Protein AF-A0A136H5I0-F1 (afdb_monomer)

Structure (mmCIF, N/CA/C/O backbone):
data_AF-A0A136H5I0-F1
#
_entry.id   AF-A0A136H5I0-F1
#
loop_
_atom_site.group_PDB
_atom_site.id
_atom_site.type_symbol
_atom_site.label_atom_id
_atom_site.label_alt_id
_atom_site.label_comp_id
_atom_site.label_asym_id
_atom_site.label_entity_id
_atom_site.label_seq_id
_atom_site.pdbx_PDB_ins_code
_atom_site.Cartn_x
_atom_site.Cartn_y
_atom_site.Cartn_z
_atom_site.occupancy
_atom_site.B_iso_or_equiv
_atom_site.auth_seq_id
_atom_site.auth_comp_id
_atom_site.auth_asym_id
_atom_site.auth_atom_id
_atom_site.pdbx_PDB_model_num
ATOM 1 N N . MET A 1 1 ? 13.025 17.219 114.702 1.00 45.34 1 MET A N 1
ATOM 2 C CA . MET A 1 1 ? 13.133 16.381 113.488 1.00 45.34 1 MET A CA 1
ATOM 3 C C . MET A 1 1 ? 12.822 17.277 112.293 1.00 45.34 1 MET A C 1
ATOM 5 O O . MET A 1 1 ? 11.686 17.707 112.163 1.00 45.34 1 MET A O 1
ATOM 9 N N . ILE A 1 2 ? 13.832 17.692 111.526 1.00 45.53 2 ILE A N 1
ATOM 10 C CA . ILE A 1 2 ? 13.685 18.645 110.408 1.00 45.53 2 ILE A CA 1
ATOM 11 C C . ILE A 1 2 ? 13.147 17.890 109.180 1.00 45.53 2 ILE A C 1
ATOM 13 O O . ILE A 1 2 ? 13.794 16.920 108.782 1.00 45.53 2 ILE A O 1
ATOM 17 N N . PRO A 1 3 ? 12.041 18.305 108.531 1.00 51.06 3 PRO A N 1
ATOM 18 C CA . PRO A 1 3 ? 11.685 17.788 107.217 1.00 51.06 3 PRO A CA 1
ATOM 19 C C . PRO A 1 3 ? 12.299 18.662 106.116 1.00 51.06 3 PRO A C 1
ATOM 21 O O . PRO A 1 3 ? 12.061 19.865 106.025 1.00 51.06 3 PRO A O 1
ATOM 24 N N . GLN A 1 4 ? 13.107 18.007 105.289 1.00 43.81 4 GLN A N 1
ATOM 25 C CA . GLN A 1 4 ? 13.796 18.520 104.109 1.00 43.81 4 GLN A CA 1
ATOM 26 C C . GLN A 1 4 ? 12.831 19.045 103.032 1.00 43.81 4 GLN A C 1
ATOM 28 O O . GLN A 1 4 ? 11.806 18.430 102.734 1.00 43.81 4 GLN A O 1
ATOM 33 N N . GLN A 1 5 ? 13.212 20.159 102.403 1.00 50.03 5 GLN A N 1
ATOM 34 C CA . GLN A 1 5 ? 12.545 20.749 101.241 1.00 50.03 5 GLN A CA 1
ATOM 35 C C . GLN A 1 5 ? 12.598 19.824 100.010 1.00 50.03 5 GLN A C 1
ATOM 37 O O . GLN A 1 5 ? 13.657 19.313 99.654 1.00 50.03 5 GLN A O 1
ATOM 42 N N . LYS A 1 6 ? 11.479 19.710 99.282 1.00 52.19 6 LYS A N 1
ATOM 43 C CA . LYS A 1 6 ? 11.416 19.180 97.907 1.00 52.19 6 LYS A CA 1
ATOM 44 C C . LYS A 1 6 ? 11.108 20.326 96.926 1.00 52.19 6 LYS A C 1
ATOM 46 O O . LYS A 1 6 ? 9.964 20.742 96.795 1.00 52.19 6 LYS A O 1
ATOM 51 N N . LYS A 1 7 ? 12.126 20.829 96.221 1.00 48.56 7 LYS A N 1
ATOM 52 C CA . LYS A 1 7 ? 11.996 21.345 94.834 1.00 48.56 7 LYS A CA 1
ATOM 53 C C . LYS A 1 7 ? 12.184 20.129 93.901 1.00 48.56 7 LYS A C 1
ATOM 55 O O . LYS A 1 7 ? 12.861 19.207 94.355 1.00 48.56 7 LYS A O 1
ATOM 60 N N . PRO A 1 8 ? 11.692 20.058 92.644 1.00 49.75 8 PRO A N 1
ATOM 61 C CA . PRO A 1 8 ? 11.499 21.148 91.678 1.00 49.75 8 PRO A CA 1
ATOM 62 C C . PRO A 1 8 ? 10.214 20.938 90.817 1.00 49.75 8 PRO A C 1
ATOM 64 O O . PRO A 1 8 ? 9.364 20.125 91.156 1.00 49.75 8 PRO A O 1
ATOM 67 N N . THR A 1 9 ? 9.941 21.647 89.720 1.00 54.34 9 THR A N 1
ATOM 68 C CA . THR A 1 9 ? 10.448 21.296 88.377 1.00 54.34 9 THR A CA 1
ATOM 69 C C . THR A 1 9 ? 10.107 22.441 87.420 1.00 54.34 9 THR A C 1
ATOM 71 O O . THR A 1 9 ? 8.937 22.753 87.214 1.00 54.34 9 THR A O 1
ATOM 74 N N . LEU A 1 10 ? 11.121 23.078 86.835 1.00 51.72 10 LEU A N 1
ATOM 75 C CA . LEU A 1 10 ? 10.932 24.037 85.748 1.00 51.72 10 LEU A CA 1
ATOM 76 C C . LEU A 1 10 ? 10.507 23.263 84.495 1.00 51.72 10 LEU A C 1
ATOM 78 O O . LEU A 1 10 ? 11.249 22.399 84.023 1.00 51.72 10 LEU A O 1
ATOM 82 N N . ILE A 1 11 ? 9.323 23.561 83.955 1.00 59.41 11 ILE A N 1
ATOM 83 C CA . ILE A 1 11 ? 8.887 23.019 82.667 1.00 59.41 11 ILE A CA 1
ATOM 84 C C . ILE A 1 11 ? 9.741 23.668 81.577 1.00 59.41 11 ILE A C 1
ATOM 86 O O . ILE A 1 11 ? 9.490 24.787 81.143 1.00 59.41 11 ILE A O 1
ATOM 90 N N . THR A 1 12 ? 10.772 22.961 81.127 1.00 57.09 12 THR A N 1
ATOM 91 C CA . THR A 1 12 ? 11.548 23.350 79.952 1.00 57.09 12 THR A CA 1
ATOM 92 C C . THR A 1 12 ? 10.846 22.807 78.707 1.00 57.09 12 THR A C 1
ATOM 94 O O . THR A 1 12 ? 10.760 21.601 78.467 1.00 57.09 12 THR A O 1
ATOM 97 N N . HIS A 1 13 ? 10.279 23.697 77.893 1.00 59.59 13 HIS A N 1
ATOM 98 C CA . HIS A 1 13 ? 9.778 23.321 76.574 1.00 59.59 13 HIS A CA 1
ATOM 99 C C . HIS A 1 13 ? 10.961 22.991 75.658 1.00 59.59 13 HIS A C 1
ATOM 101 O O . HIS A 1 13 ? 11.686 23.861 75.182 1.00 59.59 13 HIS A O 1
ATOM 107 N N . SER A 1 14 ? 11.182 21.694 75.435 1.00 63.06 14 SER A N 1
ATOM 108 C CA . SER A 1 14 ? 12.211 21.210 74.520 1.00 63.06 14 SER A CA 1
ATOM 109 C C . SER A 1 14 ? 11.855 21.574 73.077 1.00 63.06 14 SER A C 1
ATOM 111 O O . SER A 1 14 ? 10.810 21.165 72.566 1.00 63.06 14 SER A O 1
ATOM 113 N N . ARG A 1 15 ? 12.774 22.263 72.387 1.00 59.59 15 ARG A N 1
ATOM 114 C CA . ARG A 1 15 ? 12.710 22.602 70.949 1.00 59.59 15 ARG A CA 1
ATOM 115 C C . ARG A 1 15 ? 12.462 21.384 70.036 1.00 59.59 15 ARG A C 1
ATOM 117 O O . ARG A 1 15 ? 12.004 21.543 68.911 1.00 59.59 15 ARG A O 1
ATOM 124 N N . ARG A 1 16 ? 12.670 20.156 70.536 1.00 57.03 16 ARG A N 1
ATOM 125 C CA . ARG A 1 16 ? 12.331 18.890 69.855 1.00 57.03 16 ARG A CA 1
ATOM 126 C C . ARG A 1 16 ? 10.830 18.595 69.753 1.00 57.03 16 ARG A C 1
ATOM 128 O O . ARG A 1 16 ? 10.456 17.759 68.937 1.00 57.03 16 ARG A O 1
ATOM 135 N N . LYS A 1 17 ? 9.968 19.238 70.550 1.00 53.97 17 LYS A N 1
ATOM 136 C CA . LYS A 1 17 ? 8.506 19.086 70.421 1.00 53.97 17 LYS A CA 1
ATOM 137 C C . LYS A 1 17 ? 7.915 19.963 69.313 1.00 53.97 17 LYS A C 1
ATOM 139 O O . LYS A 1 17 ? 6.873 19.612 68.779 1.00 53.97 17 LYS A O 1
ATOM 144 N N . PHE A 1 18 ? 8.603 21.037 68.921 1.00 53.88 18 PHE A N 1
ATOM 145 C CA . PHE A 1 18 ? 8.135 21.953 67.878 1.00 53.88 18 PHE A CA 1
ATOM 146 C C . PHE A 1 18 ? 8.321 21.374 66.464 1.00 53.88 18 PHE A C 1
ATOM 148 O O . PHE A 1 18 ? 7.403 21.426 65.654 1.00 53.88 18 PHE A O 1
ATOM 155 N N . LEU A 1 19 ? 9.446 20.697 66.182 1.00 54.03 19 LEU A N 1
ATOM 156 C CA . LEU A 1 19 ? 9.664 20.071 64.865 1.00 54.03 19 LEU A CA 1
ATOM 157 C C . LEU A 1 19 ? 8.807 18.822 64.593 1.00 54.03 19 LEU A C 1
ATOM 159 O O . LEU A 1 19 ? 8.663 18.439 63.437 1.00 54.03 19 LEU A O 1
ATOM 163 N N . LYS A 1 20 ? 8.197 18.200 65.612 1.00 49.84 20 LYS A N 1
ATOM 164 C CA . LYS A 1 20 ? 7.261 17.080 65.393 1.00 49.84 20 LYS A CA 1
ATOM 165 C C . LYS A 1 20 ? 5.890 17.531 64.872 1.00 49.84 20 LYS A C 1
ATOM 167 O O . LYS A 1 20 ? 5.165 16.710 64.324 1.00 49.84 20 LYS A O 1
ATOM 172 N N . VAL A 1 21 ? 5.561 18.820 64.988 1.00 53.78 21 VAL A N 1
ATOM 173 C CA . VAL A 1 21 ? 4.296 19.391 64.492 1.00 53.78 21 VAL A CA 1
ATOM 174 C C . VAL A 1 21 ? 4.390 19.802 63.014 1.00 53.78 21 VAL A C 1
ATOM 176 O O . VAL A 1 21 ? 3.374 19.844 62.334 1.00 53.78 21 VAL A O 1
ATOM 179 N N . LEU A 1 22 ? 5.596 19.988 62.457 1.00 52.88 22 LEU A N 1
ATOM 180 C CA . LEU A 1 22 ? 5.761 20.182 61.005 1.00 52.88 22 LEU A CA 1
ATOM 181 C C . LEU A 1 22 ? 5.651 18.873 60.198 1.00 52.88 22 LEU A C 1
ATOM 183 O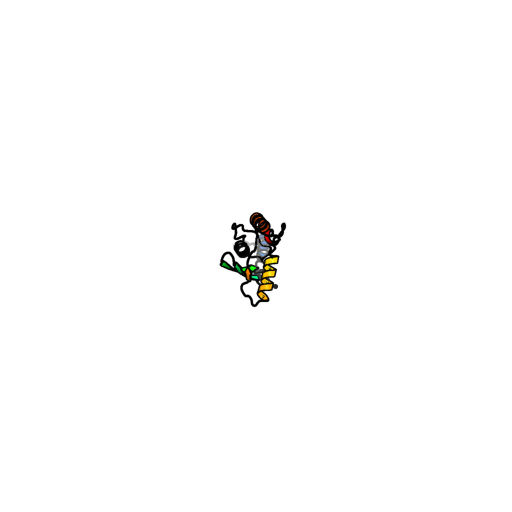 O . LEU A 1 22 ? 5.436 18.912 58.993 1.00 52.88 22 LEU A O 1
ATOM 187 N N . GLY A 1 23 ? 5.795 17.714 60.848 1.00 54.12 23 GLY A N 1
ATOM 188 C CA . GLY A 1 23 ? 5.785 16.394 60.202 1.00 54.12 23 GLY A CA 1
ATOM 189 C C . GLY A 1 23 ? 4.403 15.754 60.038 1.00 54.12 23 GLY A C 1
ATOM 190 O O . GLY A 1 23 ? 4.327 14.568 59.747 1.00 54.12 23 GLY A O 1
ATOM 191 N N . SER A 1 24 ? 3.317 16.490 60.282 1.00 52.28 24 SER A N 1
ATOM 192 C CA . SER A 1 24 ? 1.941 15.964 60.253 1.00 52.28 24 SER A CA 1
ATOM 193 C C . SER A 1 24 ? 0.982 16.837 59.430 1.00 52.28 24 SER A C 1
ATOM 195 O O . SER A 1 24 ? -0.187 16.984 59.759 1.00 52.28 24 SER A O 1
ATOM 197 N N . VAL A 1 25 ? 1.464 17.360 58.296 1.00 54.22 25 VAL A N 1
ATOM 198 C CA . VAL A 1 25 ? 0.617 17.680 57.128 1.00 54.22 25 VAL A CA 1
ATOM 199 C C . VAL A 1 25 ? 0.933 16.652 56.041 1.00 54.22 25 VAL A C 1
ATOM 201 O O . VAL A 1 25 ? 1.480 16.937 54.983 1.00 54.22 25 VAL A O 1
ATOM 204 N N . SER A 1 26 ? 0.661 15.394 56.368 1.00 55.56 26 SER A N 1
ATOM 205 C CA . SER A 1 26 ? 0.717 14.253 55.452 1.00 55.56 26 SER A CA 1
ATOM 206 C C . SER A 1 26 ? -0.667 13.616 55.451 1.00 55.56 26 SER A C 1
ATOM 208 O O . SER A 1 26 ? -0.851 12.495 55.908 1.00 55.56 26 SER A O 1
ATOM 210 N N . ALA A 1 27 ? -1.669 14.383 55.025 1.00 54.28 27 ALA A N 1
ATOM 211 C CA . ALA A 1 27 ? -3.037 13.910 54.881 1.00 54.28 27 ALA A CA 1
ATOM 212 C C . ALA A 1 27 ? -3.455 14.080 53.419 1.00 54.28 27 ALA A C 1
ATOM 214 O O . ALA A 1 27 ? -3.900 15.145 53.008 1.00 54.28 27 ALA A O 1
ATOM 215 N N . MET A 1 28 ? -3.239 13.009 52.653 1.00 59.91 28 MET A N 1
ATOM 216 C CA . MET A 1 28 ? -3.988 12.640 51.452 1.00 59.91 28 MET A CA 1
ATOM 217 C C . MET A 1 28 ? -4.413 13.787 50.515 1.00 59.91 28 MET A C 1
ATOM 219 O O . MET A 1 28 ? -5.589 14.123 50.422 1.00 59.91 28 MET A O 1
ATOM 223 N N . THR A 1 29 ? -3.504 14.254 49.660 1.00 58.59 29 THR A N 1
ATOM 224 C CA . THR A 1 29 ? -3.902 14.530 48.269 1.00 58.59 29 THR A CA 1
ATOM 225 C C . THR A 1 29 ? -3.775 13.225 47.492 1.00 58.59 29 THR A C 1
ATOM 227 O O . THR A 1 29 ? -2.826 13.008 46.740 1.00 58.59 29 THR A O 1
ATOM 230 N N . ALA A 1 30 ? -4.704 12.307 47.762 1.00 61.72 30 ALA A N 1
ATOM 231 C CA . ALA A 1 30 ? -4.954 11.172 46.890 1.00 61.72 30 ALA A CA 1
ATOM 232 C C . ALA A 1 30 ? -5.370 11.730 45.520 1.00 61.72 30 ALA A C 1
ATOM 234 O O . ALA A 1 30 ? -6.333 12.486 45.410 1.00 61.72 30 ALA A O 1
ATOM 235 N N . LEU A 1 31 ? -4.558 11.420 44.514 1.00 62.19 31 LEU A N 1
ATOM 236 C CA . LEU A 1 31 ? -4.655 11.872 43.130 1.00 62.19 31 LEU A CA 1
ATOM 237 C C . LEU A 1 31 ? -6.070 11.674 42.555 1.00 62.19 31 LEU A C 1
ATOM 239 O O . LEU A 1 31 ? -6.574 10.551 42.587 1.00 62.19 31 LEU A O 1
ATOM 243 N N . PRO A 1 32 ? -6.661 12.671 41.879 1.00 57.88 32 PRO A N 1
ATOM 244 C CA . PRO A 1 32 ? -7.390 12.395 40.657 1.00 57.88 32 PRO A CA 1
ATOM 245 C C . PRO A 1 32 ? -6.349 12.028 39.597 1.00 57.88 32 PRO A C 1
ATOM 247 O O . PRO A 1 32 ? -5.417 12.791 39.333 1.00 57.88 32 PRO A O 1
ATOM 250 N N . ALA A 1 33 ? -6.492 10.820 39.055 1.00 61.91 33 ALA A N 1
ATOM 251 C CA . ALA A 1 33 ? -5.727 10.288 37.940 1.00 61.91 33 ALA A CA 1
ATOM 252 C C . ALA A 1 33 ? -5.551 11.334 36.830 1.00 61.91 33 ALA A C 1
ATOM 254 O O . ALA A 1 33 ? -6.427 12.171 36.614 1.00 61.91 33 ALA A O 1
ATOM 255 N N . THR A 1 34 ? -4.443 11.256 36.096 1.00 55.22 34 THR A N 1
ATOM 256 C CA . THR A 1 34 ? -4.314 11.885 34.781 1.00 55.22 34 THR A CA 1
ATOM 257 C C . THR A 1 34 ? -5.544 11.526 33.948 1.00 55.22 34 THR A C 1
ATOM 259 O O . THR A 1 34 ? -5.635 10.430 33.396 1.00 55.22 34 THR A O 1
ATOM 262 N N . SER A 1 35 ? -6.526 12.421 33.908 1.00 56.69 35 SER A N 1
ATOM 263 C CA . SER A 1 35 ? -7.656 12.302 33.008 1.00 56.69 35 SER A CA 1
ATOM 264 C C . SER A 1 35 ? -7.129 12.683 31.635 1.00 56.69 35 SER A C 1
ATOM 266 O O . SER A 1 35 ? -7.021 13.864 31.305 1.00 56.69 35 SER A O 1
ATOM 268 N N . PHE A 1 36 ? -6.742 11.685 30.842 1.00 61.34 36 PHE A N 1
ATOM 269 C CA . PHE A 1 36 ? -6.670 11.863 29.401 1.00 61.34 36 PHE A CA 1
ATOM 270 C C . PHE A 1 36 ? -8.110 11.940 28.909 1.00 61.34 36 PHE A C 1
ATOM 272 O O . PHE A 1 36 ? -8.707 10.948 28.499 1.00 61.34 36 PHE A O 1
ATOM 279 N N . ALA A 1 37 ? -8.700 13.128 28.984 1.00 54.97 37 ALA A N 1
ATOM 280 C CA . ALA A 1 37 ? -9.861 13.415 28.173 1.00 54.97 37 ALA A CA 1
ATOM 281 C C . ALA A 1 37 ? -9.384 13.455 26.712 1.00 54.97 37 ALA A C 1
ATOM 283 O O . ALA A 1 37 ? -9.080 14.521 26.180 1.00 54.97 37 ALA A O 1
ATOM 284 N N . ASN A 1 38 ? -9.309 12.292 26.055 1.00 58.34 38 ASN A N 1
ATOM 285 C CA . ASN A 1 38 ? -9.338 12.209 24.596 1.00 58.34 38 ASN A CA 1
ATOM 286 C C . ASN A 1 38 ? -10.753 12.603 24.153 1.00 58.34 38 ASN A C 1
ATOM 288 O O . ASN A 1 38 ? -11.568 11.787 23.741 1.00 58.34 38 ASN A O 1
ATOM 292 N N . LEU A 1 39 ? -11.060 13.895 24.294 1.00 54.16 39 LEU A N 1
ATOM 293 C CA . LEU A 1 39 ? -12.311 14.523 23.861 1.00 54.16 39 LEU A CA 1
ATOM 294 C C . LEU A 1 39 ? -12.412 14.590 22.326 1.00 54.16 39 LEU A C 1
ATOM 296 O O . LEU A 1 39 ? -13.434 14.993 21.782 1.00 54.16 39 LEU A O 1
ATOM 300 N N . HIS A 1 40 ? -11.375 14.118 21.636 1.00 54.12 40 HIS A N 1
ATOM 301 C CA . HIS A 1 40 ? -11.406 13.731 20.240 1.00 54.12 40 HIS A CA 1
ATOM 302 C C . HIS A 1 40 ? -11.154 12.224 20.184 1.00 54.12 40 HIS A C 1
ATOM 304 O O . HIS A 1 40 ? -10.009 11.783 20.118 1.00 54.12 40 HIS A O 1
ATOM 310 N N . SER A 1 41 ? -12.219 11.420 20.216 1.00 59.09 41 SER A N 1
ATOM 311 C CA . SER A 1 41 ? -12.134 10.080 19.636 1.00 59.09 41 SER A CA 1
ATOM 312 C C . SER A 1 41 ? -11.912 10.306 18.142 1.00 59.09 41 SER A C 1
ATOM 314 O O . SER A 1 41 ? -12.851 10.563 17.387 1.00 59.09 41 SER A O 1
ATOM 316 N N . THR A 1 42 ? -10.645 10.372 17.730 1.00 74.44 42 THR A N 1
ATOM 317 C CA . THR A 1 42 ? -10.306 10.343 16.312 1.00 74.44 42 THR A CA 1
ATOM 318 C C . THR A 1 42 ? -10.829 9.017 15.798 1.00 74.44 42 THR A C 1
ATOM 320 O O . THR A 1 42 ? -10.485 7.980 16.366 1.00 74.44 42 THR A O 1
ATOM 323 N N . LYS A 1 43 ? -11.697 9.052 14.788 1.00 89.56 43 LYS A N 1
ATOM 324 C CA . LYS A 1 43 ? -12.224 7.821 14.207 1.00 89.56 43 LYS A CA 1
ATOM 325 C C . LYS A 1 43 ? -11.058 6.959 13.737 1.00 89.56 43 LYS A C 1
ATOM 327 O O . LYS A 1 43 ? -10.121 7.473 13.128 1.00 89.56 43 LYS A O 1
ATOM 332 N N . ASP A 1 44 ? -11.139 5.672 14.032 1.00 95.62 44 ASP A N 1
ATOM 333 C CA . ASP A 1 44 ? -10.192 4.708 13.499 1.00 95.62 44 ASP A CA 1
ATOM 334 C C . ASP A 1 44 ? -10.315 4.671 11.971 1.00 95.62 44 ASP A C 1
ATOM 336 O O . ASP A 1 44 ? -11.415 4.773 11.415 1.00 95.62 44 ASP A O 1
ATOM 340 N N . HIS A 1 45 ? -9.179 4.529 11.293 1.00 97.69 45 HIS A N 1
ATOM 341 C CA . HIS A 1 45 ? -9.121 4.386 9.845 1.00 97.69 45 HIS A CA 1
ATOM 342 C C . HIS A 1 45 ? -8.589 3.004 9.487 1.00 97.69 45 HIS A C 1
ATOM 344 O O . HIS A 1 45 ? -7.469 2.621 9.847 1.00 97.69 45 HIS A O 1
ATOM 350 N N . SER A 1 46 ? -9.413 2.265 8.751 1.00 98.12 46 SER A N 1
ATOM 351 C CA . SER A 1 46 ? -9.149 0.892 8.330 1.00 98.12 46 SER A CA 1
ATOM 352 C C . SER A 1 46 ? -9.283 0.755 6.823 1.00 98.12 46 SER A C 1
ATOM 354 O O . SER A 1 46 ? -10.097 1.435 6.198 1.00 98.12 46 SER A O 1
ATOM 356 N N . LEU A 1 47 ? -8.497 -0.143 6.245 1.00 98.38 47 LEU A N 1
ATOM 357 C CA . LEU A 1 47 ? -8.543 -0.487 4.831 1.00 98.38 47 LEU A CA 1
ATOM 358 C C . LEU A 1 47 ? -8.753 -1.985 4.668 1.00 98.38 47 LEU A C 1
ATOM 360 O O . LEU A 1 47 ? -8.152 -2.775 5.394 1.00 98.38 47 LEU A O 1
ATOM 364 N N . SER A 1 48 ? -9.587 -2.329 3.694 1.00 98.56 48 SER A N 1
ATOM 365 C CA . SER A 1 48 ? -9.790 -3.670 3.171 1.00 98.56 48 SER A CA 1
ATOM 366 C C . SER A 1 48 ? -9.303 -3.680 1.730 1.00 98.56 48 SER A C 1
ATOM 368 O O . SER A 1 48 ? -9.881 -3.017 0.869 1.00 98.56 48 SER A O 1
ATOM 370 N N . LEU A 1 49 ? -8.195 -4.367 1.466 1.00 98.69 49 LEU A N 1
ATOM 371 C CA . LEU A 1 49 ? -7.543 -4.379 0.159 1.00 98.69 49 LEU A CA 1
ATOM 372 C C . LEU A 1 49 ? -7.376 -5.813 -0.349 1.00 98.69 49 LEU A C 1
ATOM 374 O O . LEU A 1 49 ? -7.015 -6.707 0.416 1.00 98.69 49 LEU A O 1
ATOM 378 N N . LEU A 1 50 ? -7.556 -6.010 -1.656 1.00 98.69 50 LEU A N 1
ATOM 379 C CA . LEU A 1 50 ? -7.228 -7.246 -2.373 1.00 98.69 50 LEU A CA 1
ATOM 380 C C . LEU A 1 50 ? -6.286 -6.924 -3.534 1.00 98.69 50 LEU A C 1
ATOM 382 O O . LEU A 1 50 ? -6.676 -6.232 -4.471 1.00 98.69 50 LEU A O 1
ATOM 386 N N . ASN A 1 51 ? -5.064 -7.452 -3.512 1.00 98.69 51 ASN A N 1
ATOM 387 C CA . ASN A 1 51 ? -4.123 -7.304 -4.617 1.00 98.69 51 ASN A CA 1
ATOM 388 C C . ASN A 1 51 ? -4.397 -8.369 -5.688 1.00 98.69 51 ASN A C 1
ATOM 390 O O . ASN A 1 51 ? -4.215 -9.564 -5.463 1.00 98.69 51 ASN A O 1
ATOM 394 N N . LEU A 1 52 ? -4.808 -7.940 -6.880 1.00 98.62 52 LEU A N 1
ATOM 395 C CA . LEU A 1 52 ? -5.215 -8.837 -7.963 1.00 98.62 52 LEU A CA 1
ATOM 396 C C . LEU A 1 52 ? -4.047 -9.584 -8.620 1.00 98.62 52 LEU A C 1
ATOM 398 O O . LEU A 1 52 ? -4.266 -10.610 -9.261 1.00 98.62 52 LEU A O 1
ATOM 402 N N . HIS A 1 53 ? -2.813 -9.092 -8.487 1.00 98.12 53 HIS A N 1
ATOM 403 C CA . HIS A 1 53 ? -1.638 -9.773 -9.032 1.00 98.12 53 HIS A CA 1
ATOM 404 C C . HIS A 1 53 ? -1.091 -10.850 -8.098 1.00 98.12 53 HIS A C 1
ATOM 406 O O . HIS A 1 53 ? -0.628 -11.880 -8.586 1.00 98.12 53 HIS A O 1
ATOM 412 N N . THR A 1 54 ? -1.117 -10.619 -6.784 1.00 98.12 54 THR A N 1
ATOM 413 C CA . THR A 1 54 ? -0.592 -11.579 -5.797 1.00 98.12 54 THR A CA 1
ATOM 414 C C . THR A 1 54 ? -1.675 -12.481 -5.207 1.00 98.12 54 THR A C 1
ATOM 416 O O . THR A 1 54 ? -1.353 -13.545 -4.689 1.00 98.12 54 THR A O 1
ATOM 419 N N . GLY A 1 55 ? -2.949 -12.082 -5.290 1.00 98.44 55 GLY A N 1
ATOM 420 C CA . GLY A 1 55 ? -4.067 -12.745 -4.613 1.00 98.44 55 GLY A CA 1
ATOM 421 C C . GLY A 1 55 ? -4.092 -12.512 -3.099 1.00 98.44 55 GLY A C 1
ATOM 422 O O . GLY A 1 55 ? -4.932 -13.082 -2.409 1.00 98.44 55 GLY A O 1
ATOM 423 N N . GLU A 1 56 ? -3.175 -11.700 -2.572 1.00 98.62 56 GLU A N 1
ATOM 424 C CA . GLU A 1 56 ? -3.099 -11.376 -1.151 1.00 98.62 56 GLU A CA 1
ATOM 425 C C . GLU A 1 56 ? -4.191 -10.364 -0.784 1.00 98.62 56 GLU A C 1
ATOM 427 O O . GLU A 1 56 ? -4.460 -9.422 -1.535 1.00 98.62 56 GLU A O 1
ATOM 432 N N . SER A 1 57 ? -4.786 -10.531 0.394 1.00 98.50 57 SER A N 1
ATOM 433 C CA . SER A 1 57 ? -5.769 -9.605 0.954 1.00 98.50 57 SER A CA 1
ATOM 434 C C . SER A 1 57 ? -5.375 -9.167 2.356 1.00 98.50 57 SER A C 1
ATOM 436 O O . SER A 1 57 ? -4.768 -9.938 3.102 1.00 98.50 57 SER A O 1
ATOM 438 N N . LEU A 1 58 ? -5.759 -7.951 2.731 1.00 98.56 58 LEU A N 1
ATOM 439 C CA . LEU A 1 58 ? -5.510 -7.405 4.058 1.00 98.56 58 LEU A CA 1
ATOM 440 C C . LEU A 1 58 ? -6.686 -6.543 4.512 1.00 98.56 58 LEU A C 1
ATOM 442 O O . LEU A 1 58 ? -7.040 -5.580 3.834 1.00 98.56 58 LEU A O 1
ATOM 446 N N . ASP A 1 59 ? -7.201 -6.856 5.698 1.00 98.44 59 ASP A N 1
ATOM 447 C CA . ASP A 1 59 ? -8.097 -6.002 6.472 1.00 98.44 59 ASP A CA 1
ATOM 448 C C . ASP A 1 59 ? -7.315 -5.465 7.669 1.00 98.44 59 ASP A C 1
ATOM 450 O O . ASP A 1 59 ? -6.913 -6.230 8.547 1.00 98.44 59 ASP A O 1
ATOM 454 N N . SER A 1 60 ? -7.038 -4.161 7.694 1.00 97.81 60 SER A N 1
ATOM 455 C CA . SER A 1 60 ? -6.167 -3.587 8.719 1.00 97.81 60 SER A CA 1
ATOM 456 C C . SER A 1 60 ? -6.555 -2.169 9.108 1.00 97.81 60 SER A C 1
ATOM 458 O O . SER A 1 60 ? -6.729 -1.293 8.261 1.00 97.81 60 SER A O 1
ATOM 460 N N . THR A 1 61 ? -6.591 -1.915 10.415 1.00 98.44 61 THR A N 1
ATOM 461 C CA . THR A 1 61 ? -6.678 -0.566 10.989 1.00 98.44 61 THR A CA 1
ATOM 462 C C . THR A 1 61 ? -5.285 0.046 11.037 1.00 98.44 61 THR A C 1
ATOM 464 O O . THR A 1 61 ? -4.417 -0.443 11.760 1.00 98.44 61 THR A O 1
ATOM 467 N N . PHE A 1 62 ? -5.039 1.083 10.235 1.00 98.38 62 PHE A N 1
ATOM 468 C CA . PHE A 1 62 ? -3.721 1.720 10.117 1.00 98.38 62 PHE A CA 1
ATOM 469 C C . PHE A 1 62 ? -3.598 3.019 10.916 1.00 98.38 62 PHE A C 1
ATOM 471 O O . PHE A 1 62 ? -2.484 3.494 11.138 1.00 98.38 62 PHE A O 1
ATOM 478 N N . PHE A 1 63 ? -4.717 3.568 11.384 1.00 98.31 63 PHE A N 1
ATOM 479 C CA . PHE A 1 63 ? -4.755 4.702 12.297 1.00 98.31 63 PHE A CA 1
ATOM 480 C C . PHE A 1 63 ? -5.812 4.444 13.367 1.00 98.31 63 PHE A C 1
ATOM 482 O O . PHE A 1 63 ? -6.951 4.125 13.036 1.00 98.31 63 PHE A O 1
ATOM 489 N N . ALA A 1 64 ? -5.426 4.560 14.632 1.00 96.56 64 ALA A N 1
ATOM 490 C CA . ALA A 1 64 ? -6.307 4.366 15.779 1.00 96.56 64 ALA A CA 1
ATOM 491 C C . ALA A 1 64 ? -5.795 5.177 16.966 1.00 96.56 64 ALA A C 1
ATOM 493 O O . ALA A 1 64 ? -4.590 5.415 17.074 1.00 96.56 64 ALA A O 1
ATOM 494 N N . GLU A 1 65 ? -6.702 5.614 17.840 1.00 92.75 65 GLU A N 1
ATOM 495 C CA . GLU A 1 65 ? -6.358 6.382 19.052 1.00 92.75 65 GLU A CA 1
ATOM 496 C C . GLU A 1 65 ? -5.470 7.616 18.770 1.00 92.75 65 GLU A C 1
ATOM 498 O O . GLU A 1 65 ? -4.604 8.003 19.556 1.00 92.75 65 GLU A O 1
ATOM 503 N N . GLY A 1 66 ? -5.665 8.244 17.610 1.00 93.00 66 GLY A N 1
ATOM 504 C CA . GLY A 1 66 ? -4.919 9.424 17.184 1.00 93.00 66 GLY A CA 1
ATOM 505 C C . GLY A 1 66 ? -3.510 9.136 16.666 1.00 93.00 66 GLY A C 1
ATOM 506 O O . GLY A 1 66 ? -2.759 10.085 16.446 1.00 93.00 66 GLY A O 1
ATOM 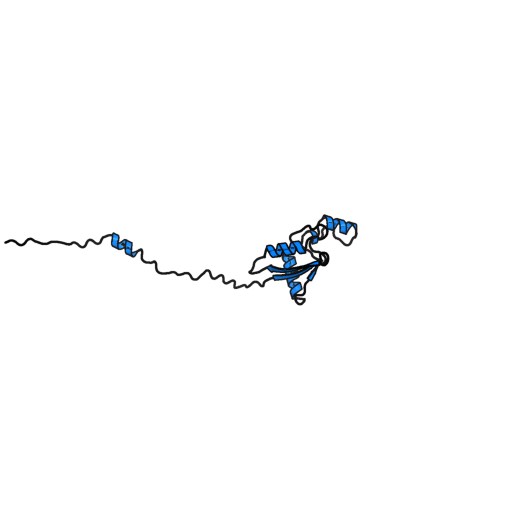507 N N . GLN A 1 67 ? -3.130 7.867 16.484 1.00 96.06 67 GLN A N 1
ATOM 508 C CA . GLN A 1 67 ? -1.781 7.455 16.098 1.00 96.06 67 GLN A CA 1
ATOM 509 C C . GLN A 1 67 ? -1.786 6.455 14.938 1.00 96.06 67 GLN A C 1
ATOM 511 O O . GLN A 1 67 ? -2.682 5.619 14.793 1.00 96.06 67 GLN A O 1
ATOM 516 N N . TYR A 1 68 ? -0.730 6.513 14.125 1.00 97.75 68 TYR A N 1
ATOM 517 C CA . TYR A 1 68 ? -0.482 5.516 13.090 1.00 97.75 68 TYR A CA 1
ATOM 518 C C . TYR A 1 68 ? 0.009 4.204 13.696 1.00 97.75 68 TYR A C 1
ATOM 520 O O . TYR A 1 68 ? 0.920 4.174 14.524 1.00 97.75 68 TYR A O 1
ATOM 528 N N . GLN A 1 69 ? -0.567 3.107 13.223 1.00 98.25 69 GLN A N 1
ATOM 529 C CA . GLN A 1 69 ? -0.223 1.765 13.660 1.00 98.25 69 GLN A CA 1
ATOM 530 C C . GLN A 1 69 ? 0.897 1.226 12.766 1.00 98.25 69 GLN A C 1
ATOM 532 O O . GLN A 1 69 ? 0.652 0.768 11.651 1.00 98.25 69 GLN A O 1
ATOM 537 N N . ASN A 1 70 ? 2.145 1.303 13.237 1.00 98.31 70 ASN A N 1
ATOM 538 C CA . ASN A 1 70 ? 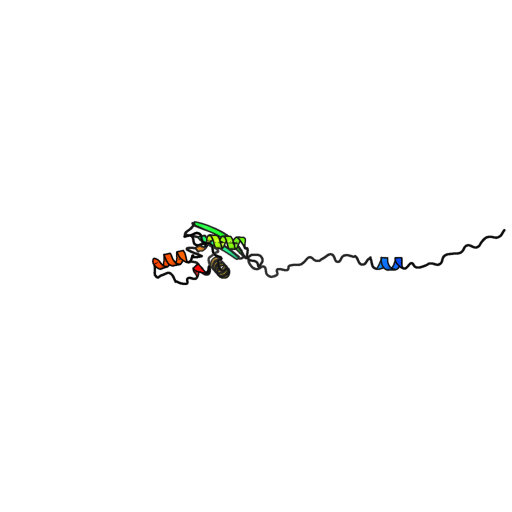3.330 0.978 12.428 1.00 98.31 70 ASN A CA 1
ATOM 539 C C . ASN A 1 70 ? 3.296 -0.437 11.828 1.00 98.31 70 ASN A C 1
ATOM 541 O O . ASN A 1 70 ? 3.664 -0.613 10.671 1.00 98.31 70 ASN A O 1
ATOM 545 N N . THR A 1 71 ? 2.831 -1.438 12.579 1.00 98.38 71 THR A N 1
ATOM 546 C CA . THR A 1 71 ? 2.703 -2.818 12.080 1.00 98.38 71 THR A CA 1
ATOM 547 C C . THR A 1 71 ? 1.698 -2.912 10.932 1.00 98.38 71 THR A C 1
ATOM 549 O O . THR A 1 71 ? 1.969 -3.566 9.928 1.00 98.38 71 THR A O 1
ATOM 552 N N . SER A 1 72 ? 0.572 -2.206 11.041 1.00 98.56 72 SER A N 1
ATOM 553 C CA . SER A 1 72 ? -0.441 -2.119 9.987 1.00 98.56 72 SER A CA 1
ATOM 554 C C . SER A 1 72 ? 0.086 -1.403 8.744 1.00 98.56 72 SER A C 1
ATOM 556 O O . SER A 1 72 ? -0.148 -1.861 7.630 1.00 98.56 72 SER A O 1
ATOM 558 N N . LEU A 1 73 ? 0.831 -0.304 8.922 1.00 98.81 73 LEU A N 1
ATOM 559 C CA . LEU A 1 73 ? 1.471 0.405 7.811 1.00 98.81 73 LEU A CA 1
ATOM 560 C C . LEU A 1 73 ? 2.468 -0.495 7.074 1.00 98.81 73 LEU A C 1
ATOM 562 O O . LEU A 1 73 ? 2.418 -0.580 5.855 1.00 98.81 73 LEU A O 1
ATOM 566 N N . GLN A 1 74 ? 3.304 -1.239 7.798 1.00 98.81 74 GLN A N 1
ATOM 567 C CA . GLN A 1 74 ? 4.245 -2.186 7.192 1.00 98.81 74 GLN A CA 1
ATOM 568 C C . GLN A 1 74 ? 3.537 -3.323 6.442 1.00 98.81 74 GLN A C 1
ATOM 570 O O . GLN A 1 74 ? 3.998 -3.746 5.382 1.00 98.81 74 GLN A O 1
ATOM 575 N N . ALA A 1 75 ? 2.413 -3.816 6.970 1.00 98.81 75 ALA A N 1
ATOM 576 C CA . ALA A 1 75 ? 1.602 -4.820 6.289 1.00 98.81 75 ALA A CA 1
ATOM 577 C C . ALA A 1 75 ? 0.982 -4.266 4.993 1.00 98.81 75 ALA A C 1
ATOM 579 O O . ALA A 1 75 ? 1.000 -4.947 3.967 1.00 98.81 75 ALA A O 1
ATOM 580 N N . LEU A 1 76 ? 0.499 -3.019 5.014 1.00 98.81 76 LEU A N 1
ATOM 581 C CA . LEU A 1 76 ? 0.004 -2.320 3.825 1.00 98.81 76 LEU A CA 1
ATOM 582 C C . LEU A 1 76 ? 1.119 -2.089 2.799 1.00 98.81 76 LEU A C 1
ATOM 584 O O . LEU A 1 76 ? 0.923 -2.391 1.624 1.00 98.81 76 LEU A O 1
ATOM 588 N N . ASP A 1 77 ? 2.298 -1.635 3.228 1.00 98.88 77 ASP A N 1
ATOM 589 C CA .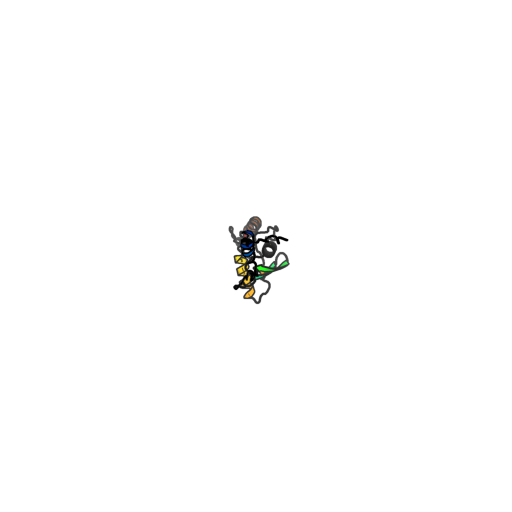 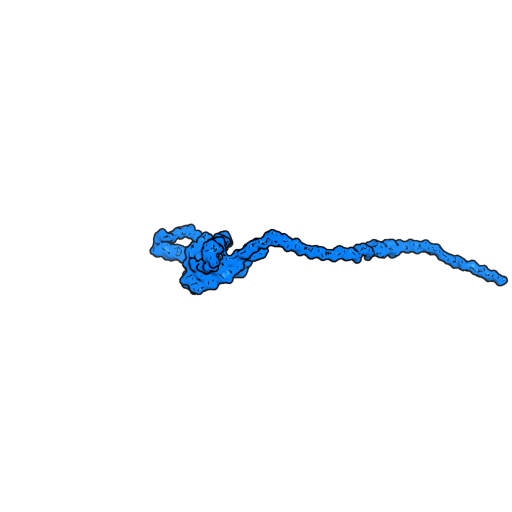ASP A 1 77 ? 3.473 -1.461 2.365 1.00 98.88 77 ASP A CA 1
ATOM 590 C C . ASP A 1 77 ? 3.861 -2.781 1.684 1.00 98.88 77 ASP A C 1
ATOM 592 O O . ASP A 1 77 ? 4.187 -2.811 0.495 1.00 98.88 77 ASP A O 1
ATOM 596 N N . TYR A 1 78 ? 3.794 -3.895 2.419 1.00 98.88 78 TYR A N 1
ATOM 597 C CA . TYR A 1 78 ? 4.070 -5.218 1.871 1.00 98.88 78 TYR A CA 1
ATOM 598 C C . TYR A 1 78 ? 3.003 -5.663 0.868 1.00 98.88 78 TYR A C 1
ATOM 600 O O . TYR A 1 78 ? 3.348 -6.123 -0.221 1.00 98.88 78 TYR A O 1
ATOM 608 N N . LEU A 1 79 ? 1.716 -5.508 1.189 1.00 98.81 79 LEU A N 1
ATOM 609 C CA . LEU A 1 79 ? 0.620 -5.837 0.271 1.00 98.81 79 LEU A CA 1
ATOM 610 C C . LEU A 1 79 ? 0.713 -5.031 -1.036 1.00 98.81 79 LEU A C 1
ATOM 612 O O . LEU A 1 79 ? 0.435 -5.541 -2.123 1.00 98.81 79 LEU A O 1
ATOM 616 N N . LEU A 1 80 ? 1.126 -3.767 -0.923 1.00 98.81 80 LEU A N 1
ATOM 617 C CA . LEU A 1 80 ? 1.232 -2.804 -2.017 1.00 98.81 80 LEU A CA 1
ATOM 618 C C . LEU A 1 80 ? 2.617 -2.783 -2.678 1.00 98.81 80 LEU A C 1
ATOM 620 O O . LEU A 1 80 ? 2.869 -1.924 -3.524 1.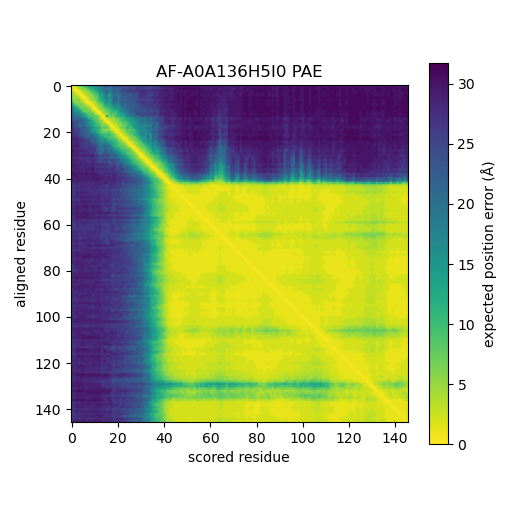00 98.81 80 LEU A O 1
ATOM 624 N N . ARG A 1 81 ? 3.509 -3.720 -2.331 1.00 98.75 81 ARG A N 1
ATOM 625 C CA . ARG A 1 81 ? 4.857 -3.835 -2.904 1.00 98.75 81 ARG A CA 1
ATOM 626 C C . ARG A 1 81 ? 4.827 -4.041 -4.417 1.00 98.75 81 ARG A C 1
ATOM 628 O O . ARG A 1 81 ? 3.839 -4.491 -5.002 1.00 98.75 81 ARG A O 1
ATOM 635 N N . ASP A 1 82 ? 5.972 -3.821 -5.054 1.00 98.69 82 ASP A N 1
ATOM 636 C CA . ASP A 1 82 ? 6.129 -4.200 -6.454 1.00 98.69 82 ASP A CA 1
ATOM 637 C C . ASP A 1 82 ? 6.175 -5.730 -6.578 1.00 98.69 82 ASP A C 1
ATOM 639 O O . ASP A 1 82 ? 7.198 -6.365 -6.320 1.00 98.69 82 ASP A O 1
ATOM 643 N N . HIS A 1 83 ? 5.067 -6.340 -7.000 1.00 98.19 83 HIS A N 1
ATOM 644 C CA . HIS A 1 83 ? 4.944 -7.797 -7.124 1.00 98.19 83 HIS A CA 1
ATOM 645 C C . HIS A 1 83 ? 5.949 -8.425 -8.106 1.00 98.19 83 HIS A C 1
ATOM 647 O O . HIS A 1 83 ? 6.167 -9.633 -8.076 1.00 98.19 83 HIS A O 1
ATOM 653 N N . ARG A 1 84 ? 6.560 -7.636 -9.002 1.00 97.88 84 ARG A N 1
ATOM 654 C CA . ARG A 1 84 ? 7.475 -8.157 -10.032 1.00 97.88 84 ARG A CA 1
ATOM 655 C C . ARG A 1 84 ? 8.846 -8.509 -9.472 1.00 97.88 84 ARG A C 1
ATOM 657 O O . ARG A 1 84 ? 9.524 -9.362 -10.035 1.00 97.88 84 ARG A O 1
ATOM 664 N N . ASN A 1 85 ? 9.265 -7.832 -8.407 1.00 98.12 85 ASN A N 1
ATOM 665 C CA . ASN A 1 85 ? 10.567 -8.040 -7.773 1.00 98.12 85 ASN A CA 1
ATOM 666 C C . ASN A 1 85 ? 10.514 -8.018 -6.236 1.00 98.12 85 ASN A C 1
ATOM 668 O O . ASN A 1 85 ? 11.560 -8.020 -5.595 1.00 98.12 85 ASN A O 1
ATOM 672 N N . ASN A 1 86 ? 9.314 -8.029 -5.648 1.00 98.25 86 ASN A N 1
ATOM 673 C CA . ASN A 1 86 ? 9.048 -7.999 -4.208 1.00 98.25 86 ASN A CA 1
ATOM 674 C C . ASN A 1 86 ? 9.662 -6.803 -3.464 1.00 98.25 86 ASN A C 1
ATOM 676 O O . ASN A 1 86 ? 9.816 -6.854 -2.244 1.00 98.25 86 ASN A O 1
ATOM 680 N N . GLN A 1 87 ? 10.000 -5.719 -4.165 1.00 98.69 87 GLN A N 1
ATOM 681 C CA . GLN A 1 87 ? 10.511 -4.523 -3.508 1.00 98.69 87 GLN A CA 1
ATOM 682 C C . G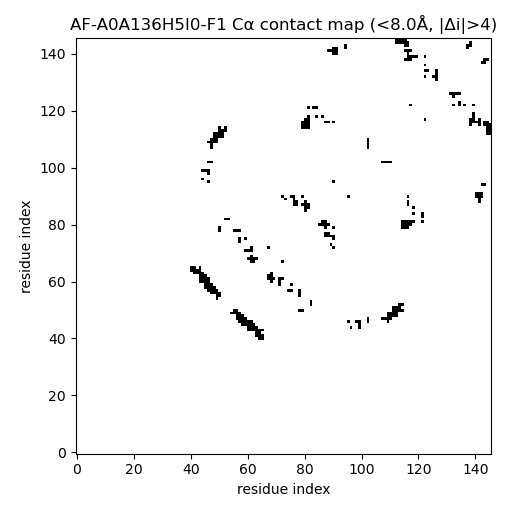LN A 1 87 ? 9.382 -3.792 -2.788 1.00 98.69 87 GLN A C 1
ATOM 684 O O . GLN A 1 87 ? 8.410 -3.350 -3.404 1.00 98.69 87 GLN A O 1
ATOM 689 N N . VAL A 1 88 ? 9.541 -3.673 -1.473 1.00 98.75 88 VAL A N 1
ATOM 690 C CA . VAL A 1 88 ? 8.644 -2.939 -0.581 1.00 98.75 88 VAL A CA 1
ATOM 691 C C . VAL A 1 88 ? 9.084 -1.480 -0.521 1.00 98.75 88 VAL A C 1
ATOM 693 O O . VAL A 1 88 ? 10.279 -1.176 -0.530 1.00 98.75 88 VAL A O 1
ATOM 696 N N . HIS A 1 89 ? 8.116 -0.576 -0.443 1.00 98.69 89 HIS A N 1
ATOM 697 C CA . HIS A 1 89 ? 8.345 0.848 -0.252 1.00 98.69 89 HIS A CA 1
ATOM 698 C C . HIS A 1 89 ? 7.265 1.414 0.657 1.00 98.69 89 HIS A C 1
ATOM 700 O O . HIS A 1 89 ? 6.139 0.924 0.637 1.00 98.69 89 HIS A O 1
ATOM 706 N N . GLN A 1 90 ? 7.612 2.452 1.414 1.00 98.75 90 GLN A N 1
ATOM 707 C CA . GLN A 1 90 ? 6.655 3.129 2.275 1.00 98.75 90 GLN A CA 1
ATOM 708 C C . GLN A 1 90 ? 5.592 3.830 1.427 1.00 98.75 90 GLN A C 1
ATO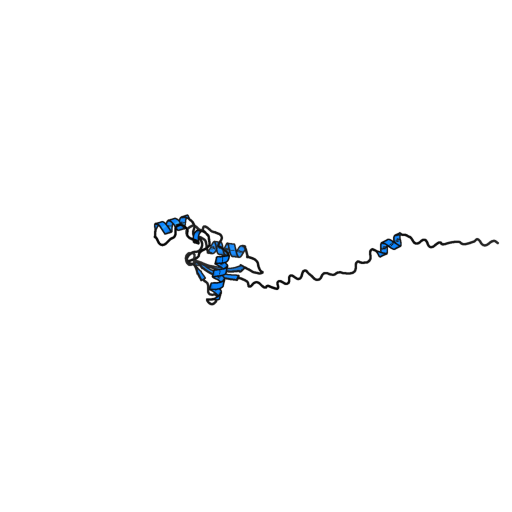M 710 O O . GLN A 1 90 ? 5.910 4.688 0.601 1.00 98.75 90 GLN A O 1
ATOM 715 N N . MET A 1 91 ? 4.331 3.481 1.644 1.00 98.81 91 MET A N 1
ATOM 716 C CA . MET A 1 91 ? 3.204 4.143 1.009 1.00 98.81 91 MET A CA 1
ATOM 717 C C . MET A 1 91 ? 2.891 5.455 1.728 1.00 98.81 91 MET A C 1
ATOM 719 O O . MET A 1 91 ? 2.990 5.577 2.951 1.00 98.81 91 MET A O 1
ATOM 723 N N . ASN A 1 92 ? 2.506 6.471 0.959 1.00 98.69 92 ASN A N 1
ATOM 724 C CA . ASN A 1 92 ? 2.158 7.773 1.505 1.00 98.69 92 ASN A CA 1
ATOM 725 C C . ASN A 1 92 ? 0.882 7.650 2.353 1.00 98.69 92 ASN A C 1
ATOM 727 O O . ASN A 1 92 ? -0.166 7.230 1.864 1.00 98.69 92 ASN A O 1
ATOM 731 N N . THR A 1 93 ? 0.934 8.052 3.621 1.00 98.56 93 THR A N 1
ATOM 732 C CA . THR A 1 93 ? -0.215 7.936 4.529 1.00 98.56 93 THR A CA 1
ATOM 733 C C . THR A 1 93 ? -1.422 8.757 4.074 1.00 98.56 93 THR A C 1
ATOM 735 O O . THR A 1 93 ? -2.553 8.332 4.292 1.00 98.56 93 THR A O 1
ATOM 738 N N . ASN A 1 94 ? -1.224 9.872 3.361 1.00 98.44 94 ASN A N 1
ATOM 739 C CA . ASN A 1 94 ? -2.330 10.642 2.781 1.00 98.44 94 ASN A CA 1
ATOM 740 C C . ASN A 1 94 ? -3.056 9.864 1.673 1.00 98.44 94 ASN A C 1
ATOM 742 O O . ASN A 1 94 ? -4.268 10.002 1.527 1.00 98.44 94 ASN A O 1
ATOM 746 N N . LEU A 1 95 ? -2.338 9.023 0.918 1.00 98.69 95 LEU A N 1
ATOM 747 C CA . LEU A 1 95 ? -2.957 8.113 -0.047 1.00 98.69 95 LEU A CA 1
ATOM 748 C C . LEU A 1 95 ? -3.819 7.073 0.679 1.00 98.69 95 LEU A C 1
ATOM 750 O O . LEU A 1 95 ? -4.954 6.842 0.279 1.00 98.69 95 LEU A O 1
ATOM 754 N N . LEU A 1 96 ? -3.319 6.491 1.773 1.00 98.69 96 LEU A N 1
ATOM 755 C CA . LEU A 1 96 ? -4.079 5.520 2.572 1.00 98.69 96 LEU A CA 1
ATOM 756 C C . LEU A 1 96 ? -5.345 6.145 3.181 1.00 98.69 96 LEU A C 1
ATOM 758 O O . LEU A 1 96 ? -6.412 5.537 3.155 1.00 98.69 96 LEU A O 1
ATOM 762 N N . MET A 1 97 ? -5.251 7.387 3.660 1.00 98.06 97 MET A N 1
ATOM 763 C CA . MET A 1 97 ? -6.401 8.158 4.147 1.00 98.06 97 MET A CA 1
ATOM 764 C C . MET A 1 97 ? -7.437 8.414 3.047 1.00 98.06 97 MET A C 1
ATOM 766 O O . MET A 1 97 ? -8.634 8.261 3.286 1.00 98.06 97 MET A O 1
ATOM 770 N N . LEU A 1 98 ? -6.989 8.760 1.836 1.00 98.12 98 LEU A N 1
ATOM 771 C CA . LEU A 1 98 ? -7.873 8.928 0.683 1.00 98.12 98 LEU A CA 1
ATOM 772 C C . LEU A 1 98 ? -8.579 7.615 0.321 1.00 98.12 98 LEU A C 1
ATOM 774 O O . LEU A 1 98 ? -9.785 7.615 0.095 1.00 98.12 98 LEU A O 1
ATOM 778 N N . LEU A 1 99 ? -7.853 6.495 0.302 1.00 98.38 99 LEU A N 1
ATOM 779 C CA . LEU A 1 99 ? -8.435 5.177 0.040 1.00 98.38 99 LEU A CA 1
ATOM 780 C C . LEU A 1 99 ? -9.464 4.786 1.101 1.00 98.38 99 LEU A C 1
ATOM 782 O O . LEU A 1 99 ? -10.509 4.245 0.758 1.00 98.38 99 LEU A O 1
ATOM 786 N N . HIS A 1 100 ? -9.207 5.095 2.373 1.00 98.19 100 HIS A N 1
ATOM 787 C CA . HIS A 1 100 ? -10.168 4.848 3.442 1.00 98.19 100 HIS A CA 1
ATOM 788 C C . HIS A 1 100 ? -11.449 5.666 3.240 1.00 98.19 100 HIS A C 1
ATOM 790 O O . HIS A 1 100 ? -12.546 5.126 3.362 1.00 98.19 100 HIS A O 1
ATOM 796 N N . ALA A 1 101 ? -11.320 6.948 2.884 1.00 97.19 101 ALA A N 1
ATOM 797 C CA . ALA A 1 101 ? -12.471 7.790 2.572 1.00 97.19 101 ALA A CA 1
ATOM 798 C C . ALA A 1 101 ? -13.280 7.228 1.392 1.00 97.19 101 ALA A C 1
ATOM 800 O O . ALA A 1 101 ? -14.494 7.095 1.498 1.00 97.19 101 ALA A O 1
ATOM 801 N N . LEU A 1 102 ? -12.608 6.805 0.315 1.00 96.94 102 LEU A N 1
ATOM 802 C CA . LEU A 1 102 ? -13.267 6.150 -0.817 1.00 96.94 102 LEU A CA 1
ATOM 803 C C . LEU A 1 102 ? -13.977 4.861 -0.388 1.00 96.94 102 LEU A C 1
ATOM 805 O O . LEU A 1 102 ? -15.131 4.654 -0.733 1.00 96.94 102 LEU A O 1
ATOM 809 N N . GLN A 1 103 ? -13.332 4.005 0.403 1.00 97.25 103 GLN A N 1
ATOM 810 C CA . GLN A 1 103 ? -13.941 2.767 0.892 1.00 97.25 103 GLN A CA 1
ATOM 811 C C . GLN A 1 103 ? -15.256 3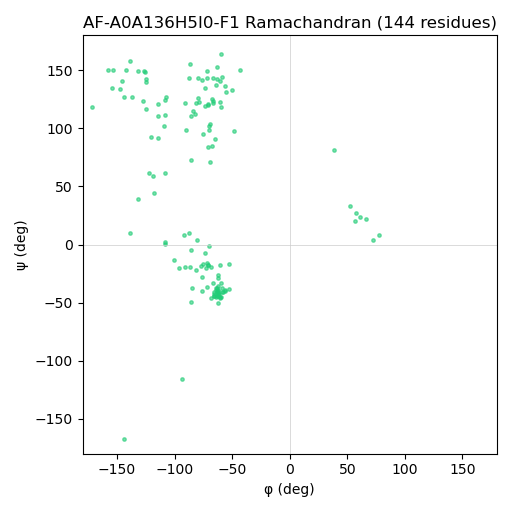.024 1.654 1.00 97.25 103 GLN A C 1
ATOM 813 O O . GLN A 1 103 ? -16.216 2.269 1.481 1.00 97.25 103 GLN A O 1
ATOM 818 N N . LEU A 1 104 ? -15.321 4.092 2.459 1.00 96.19 104 LEU A N 1
ATOM 819 C CA . LEU A 1 104 ? -16.543 4.486 3.169 1.00 96.19 104 LEU A CA 1
ATOM 820 C C . LEU A 1 104 ? -17.676 4.886 2.211 1.00 96.19 104 LEU A C 1
ATOM 822 O O . LEU A 1 104 ? -18.828 4.540 2.469 1.00 96.19 104 LEU A O 1
ATOM 826 N N . ASP A 1 105 ? -17.353 5.557 1.104 1.00 96.81 105 ASP A N 1
ATOM 827 C CA . ASP A 1 105 ? -18.328 5.980 0.089 1.00 96.81 105 ASP A CA 1
ATOM 828 C C . ASP A 1 105 ? -18.888 4.800 -0.737 1.00 96.81 105 ASP A C 1
ATOM 830 O O . ASP A 1 105 ? -19.937 4.928 -1.369 1.00 96.81 105 ASP A O 1
ATOM 834 N N . PHE A 1 106 ? -18.221 3.638 -0.718 1.00 95.00 106 PHE A N 1
ATOM 835 C CA . PHE A 1 106 ? -18.575 2.442 -1.499 1.00 95.00 106 PHE A CA 1
ATOM 836 C C . PHE A 1 106 ? -18.921 1.217 -0.623 1.00 95.00 106 PHE A C 1
ATOM 838 O O . PHE A 1 106 ? -18.513 0.087 -0.907 1.00 95.00 106 PHE A O 1
ATOM 845 N N . ASP A 1 107 ? -19.715 1.424 0.432 1.00 94.69 107 ASP A N 1
ATOM 846 C CA . ASP A 1 107 ? -20.248 0.384 1.335 1.00 94.69 107 ASP A CA 1
ATOM 847 C C . ASP A 1 107 ? -19.194 -0.438 2.102 1.00 94.69 107 ASP A C 1
ATOM 849 O O . ASP A 1 107 ? -19.465 -1.571 2.503 1.00 94.69 107 ASP A O 1
ATOM 853 N N . ASN A 1 108 ? -17.987 0.090 2.311 1.00 93.88 108 ASN A N 1
ATOM 854 C CA . ASN A 1 108 ? -16.886 -0.633 2.958 1.00 93.88 108 ASN A CA 1
ATOM 855 C C . ASN A 1 108 ? -16.481 -1.947 2.271 1.00 93.88 108 ASN A C 1
ATOM 857 O O . ASN A 1 108 ? -15.968 -2.860 2.920 1.00 93.88 108 ASN A O 1
ATOM 861 N N . LYS A 1 109 ? -16.705 -2.061 0.959 1.00 94.38 109 LYS A N 1
ATOM 862 C CA . LYS A 1 109 ? -16.249 -3.224 0.191 1.00 94.38 109 LYS A CA 1
ATOM 863 C C . LYS A 1 109 ? -14.724 -3.196 0.024 1.00 94.38 109 LYS A C 1
ATOM 865 O O . LYS A 1 109 ? -14.158 -2.105 -0.076 1.00 94.38 109 LYS A O 1
ATOM 870 N N . PRO A 1 110 ? -14.065 -4.367 -0.068 1.00 96.75 110 PRO A N 1
ATOM 871 C CA . PRO A 1 110 ? -12.638 -4.427 -0.353 1.00 96.75 110 PRO A CA 1
ATOM 872 C C . PRO A 1 110 ? -12.289 -3.687 -1.646 1.00 96.75 110 PRO A C 1
ATOM 874 O O . PRO A 1 110 ? -12.908 -3.912 -2.690 1.00 96.75 110 PRO A O 1
ATOM 877 N N . ILE A 1 111 ? -11.271 -2.830 -1.596 1.00 98.38 111 ILE A N 1
ATOM 878 C CA . ILE A 1 111 ? -10.724 -2.185 -2.788 1.00 98.38 111 ILE A CA 1
ATOM 879 C C . ILE A 1 111 ? -9.818 -3.190 -3.493 1.00 98.38 111 ILE A C 1
ATOM 881 O O . ILE A 1 111 ? -8.846 -3.699 -2.930 1.00 98.38 111 ILE A O 1
ATOM 885 N N . HIS A 1 112 ? -10.129 -3.466 -4.755 1.00 98.44 112 HIS A N 1
ATOM 886 C CA . HIS A 1 112 ? -9.278 -4.284 -5.603 1.00 98.44 112 HIS A CA 1
ATOM 887 C C . HIS A 1 112 ? -8.144 -3.431 -6.164 1.00 98.44 112 HIS A C 1
ATOM 889 O O . HIS A 1 112 ? -8.386 -2.440 -6.846 1.00 98.44 112 HIS A O 1
ATOM 895 N N . VAL A 1 113 ? -6.915 -3.840 -5.883 1.00 98.12 113 VAL A N 1
ATOM 896 C CA . VAL A 1 113 ? -5.692 -3.145 -6.267 1.00 98.12 113 VAL A CA 1
ATOM 897 C C . VAL A 1 113 ? -5.010 -3.924 -7.379 1.00 98.12 113 VAL A C 1
ATOM 899 O O . VAL A 1 113 ? -4.728 -5.116 -7.239 1.00 98.12 113 VAL A O 1
ATOM 902 N N . ILE A 1 114 ? -4.704 -3.246 -8.477 1.00 97.75 114 ILE A N 1
ATOM 903 C CA . ILE A 1 114 ? -3.873 -3.782 -9.550 1.00 97.75 114 ILE A CA 1
ATOM 904 C C . ILE A 1 114 ? -2.405 -3.533 -9.211 1.00 97.75 114 ILE A C 1
ATOM 906 O O . ILE A 1 114 ? -1.594 -4.455 -9.283 1.00 97.75 114 ILE A O 1
ATOM 910 N N . SER A 1 115 ? -2.023 -2.309 -8.831 1.00 96.88 115 SER A N 1
ATOM 911 C CA . SER A 1 115 ? -0.641 -2.044 -8.416 1.00 96.88 115 SER A CA 1
ATOM 912 C C . SER A 1 115 ? -0.483 -0.863 -7.465 1.00 96.88 115 SER A C 1
ATOM 914 O O . SER A 1 115 ? -1.001 0.217 -7.715 1.00 96.88 115 SER A O 1
ATOM 916 N N . GLY A 1 116 ? 0.307 -1.060 -6.407 1.00 98.19 116 GLY A N 1
ATOM 917 C CA . GLY A 1 116 ? 0.768 -0.000 -5.510 1.00 98.19 116 GLY A CA 1
ATOM 918 C C . GLY A 1 116 ? 2.129 0.549 -5.938 1.00 98.19 116 GLY A C 1
ATOM 919 O O . GLY A 1 116 ? 2.275 1.118 -7.022 1.00 98.19 116 GLY A O 1
ATOM 920 N N . TYR A 1 117 ? 3.147 0.360 -5.100 1.00 98.69 117 TYR A N 1
ATOM 921 C CA . TYR A 1 117 ? 4.516 0.753 -5.405 1.00 98.69 117 TYR A CA 1
ATOM 922 C C . TYR A 1 117 ? 5.045 0.073 -6.673 1.00 98.69 117 TYR A C 1
ATOM 924 O O . TYR A 1 117 ? 4.787 -1.099 -6.961 1.00 98.69 117 TYR A O 1
ATOM 932 N N . ARG A 1 118 ? 5.850 0.823 -7.427 1.00 98.19 118 ARG A N 1
ATOM 933 C CA . ARG A 1 118 ? 6.583 0.315 -8.584 1.00 98.19 118 ARG A CA 1
ATOM 934 C C . ARG A 1 118 ? 8.049 0.672 -8.441 1.00 98.19 118 ARG A C 1
ATOM 936 O O . ARG A 1 118 ? 8.390 1.848 -8.362 1.00 98.19 118 ARG A O 1
ATOM 943 N N . SER A 1 119 ? 8.921 -0.326 -8.479 1.00 98.25 119 SER A N 1
ATOM 944 C CA . SER A 1 119 ? 10.359 -0.082 -8.493 1.00 98.25 119 SER A CA 1
ATOM 945 C C . SER A 1 119 ? 10.779 0.680 -9.760 1.00 98.25 119 SER A C 1
ATOM 947 O O . SER A 1 119 ? 10.140 0.535 -10.814 1.00 98.25 119 SER A O 1
ATOM 949 N N . PRO A 1 120 ? 11.877 1.458 -9.715 1.00 97.12 120 PRO A N 1
ATOM 950 C CA . PRO A 1 120 ? 12.433 2.087 -10.912 1.00 97.12 120 PRO A CA 1
ATOM 951 C C . PRO A 1 120 ? 12.694 1.085 -12.045 1.00 97.12 120 PRO A C 1
ATOM 953 O O . PRO A 1 120 ? 12.408 1.374 -13.206 1.00 97.12 120 PRO A O 1
ATOM 956 N N . GLU A 1 121 ? 13.162 -0.118 -11.701 1.00 97.44 121 GLU A N 1
ATOM 957 C CA . GLU A 1 121 ? 13.415 -1.205 -12.649 1.00 97.44 121 GLU A CA 1
ATOM 958 C C . GLU A 1 121 ? 12.129 -1.667 -13.353 1.00 97.44 121 GLU A C 1
ATOM 960 O O . GLU A 1 121 ? 12.076 -1.724 -14.584 1.00 97.44 121 GLU A O 1
ATOM 965 N N . SER A 1 122 ? 11.065 -1.961 -12.598 1.00 97.12 122 SER A N 1
ATOM 966 C CA . SER A 1 122 ? 9.773 -2.345 -13.175 1.00 97.12 122 SER A CA 1
ATOM 967 C C . SER A 1 122 ? 9.153 -1.223 -13.998 1.00 97.12 122 SER A C 1
ATOM 969 O O . SER A 1 122 ? 8.585 -1.488 -15.059 1.00 97.12 122 SER A O 1
ATOM 971 N N . ASN A 1 123 ? 9.262 0.031 -13.547 1.00 97.38 123 ASN A N 1
ATOM 972 C CA . ASN A 1 123 ? 8.749 1.175 -14.295 1.00 97.38 123 ASN A CA 1
ATOM 973 C C . ASN A 1 123 ? 9.449 1.318 -15.649 1.00 97.38 123 ASN A C 1
ATOM 975 O O . ASN A 1 123 ? 8.775 1.533 -16.656 1.00 97.38 123 ASN A O 1
ATOM 979 N N . GLU A 1 124 ? 10.770 1.125 -15.697 1.00 96.75 124 GLU A N 1
ATOM 980 C CA . GLU A 1 124 ? 11.518 1.140 -16.954 1.00 96.75 124 GLU A CA 1
ATOM 981 C C . GLU A 1 124 ? 11.127 -0.027 -17.866 1.00 96.75 124 GLU A C 1
ATOM 983 O O . GLU A 1 124 ? 10.850 0.183 -19.047 1.00 96.75 124 GLU A O 1
ATOM 988 N N . LYS A 1 125 ? 11.002 -1.245 -17.321 1.00 96.12 125 LYS A N 1
ATOM 989 C CA . LYS A 1 125 ? 10.553 -2.422 -18.086 1.00 96.12 125 LYS A CA 1
ATOM 990 C C . LYS A 1 125 ? 9.159 -2.225 -18.689 1.00 96.12 125 LYS A C 1
ATOM 992 O O . LYS A 1 125 ? 8.927 -2.623 -19.829 1.00 96.12 125 LYS A O 1
ATOM 997 N N . LEU A 1 126 ? 8.224 -1.621 -17.953 1.00 94.69 126 LEU A N 1
ATOM 998 C CA . LEU A 1 126 ? 6.878 -1.329 -18.459 1.00 94.69 126 LEU A CA 1
ATOM 999 C C . LEU A 1 126 ? 6.880 -0.191 -19.491 1.00 94.69 126 LEU A C 1
ATOM 1001 O O . LEU A 1 126 ? 6.156 -0.272 -20.486 1.00 94.69 126 LEU A O 1
ATOM 1005 N N . ARG A 1 127 ? 7.724 0.830 -19.298 1.00 95.38 127 ARG A N 1
ATOM 1006 C CA . ARG A 1 127 ? 7.954 1.900 -20.282 1.00 95.38 127 ARG A CA 1
ATOM 1007 C C . ARG A 1 127 ? 8.518 1.381 -21.594 1.00 95.38 127 ARG A C 1
ATOM 1009 O O . ARG A 1 127 ? 8.073 1.799 -22.654 1.00 95.38 127 ARG A O 1
ATOM 1016 N N . ALA A 1 128 ? 9.476 0.462 -21.538 1.00 95.00 128 ALA A N 1
ATOM 1017 C CA . ALA A 1 128 ? 10.060 -0.127 -22.738 1.00 95.00 128 ALA A CA 1
ATOM 1018 C C . ALA A 1 128 ? 9.018 -0.891 -23.576 1.00 95.00 128 ALA A C 1
ATOM 1020 O O . ALA A 1 128 ? 9.163 -1.004 -24.789 1.00 95.00 128 ALA A O 1
ATOM 1021 N N . LYS A 1 129 ? 7.951 -1.394 -22.938 1.00 94.06 129 LYS A N 1
ATOM 1022 C CA . LYS A 1 129 ? 6.858 -2.123 -23.597 1.00 94.06 129 LYS A CA 1
ATOM 1023 C C . LYS A 1 129 ? 5.700 -1.230 -24.049 1.00 94.06 129 LYS A C 1
ATOM 1025 O O . LYS A 1 129 ? 4.893 -1.673 -24.861 1.00 94.06 129 LYS A O 1
ATOM 1030 N N . SER A 1 130 ? 5.559 -0.014 -23.511 1.00 90.56 130 SER A N 1
ATOM 1031 C CA . SER A 1 130 ? 4.432 0.866 -23.842 1.00 90.56 130 SER A CA 1
ATOM 1032 C C . SER A 1 130 ? 4.704 2.347 -23.568 1.00 90.56 130 SER A C 1
ATOM 1034 O O . SER A 1 130 ? 5.343 2.716 -22.586 1.00 90.56 130 SER A O 1
ATOM 1036 N N . ASN A 1 131 ? 4.070 3.214 -24.360 1.00 87.75 131 ASN A N 1
ATOM 1037 C CA . ASN A 1 131 ? 4.093 4.667 -24.147 1.00 87.75 131 ASN A CA 1
ATOM 1038 C C . ASN A 1 131 ? 3.104 5.151 -23.065 1.00 87.75 131 ASN A C 1
ATOM 1040 O O . ASN A 1 131 ? 2.970 6.353 -22.859 1.00 87.75 131 ASN A O 1
ATOM 1044 N N . LYS A 1 132 ? 2.395 4.240 -22.381 1.00 90.69 132 LYS A N 1
ATOM 1045 C CA . LYS A 1 132 ? 1.380 4.576 -21.363 1.00 90.69 132 LYS A CA 1
ATOM 1046 C C . LYS A 1 132 ? 1.968 4.800 -19.966 1.00 90.69 132 LYS A C 1
ATOM 1048 O O . LYS A 1 132 ? 1.241 5.162 -19.049 1.00 90.69 132 LYS A O 1
ATOM 1053 N N . VAL A 1 133 ? 3.270 4.575 -19.788 1.00 91.38 133 VAL A N 1
ATOM 1054 C CA . VAL A 1 133 ? 3.929 4.651 -18.480 1.00 91.38 133 VAL A CA 1
ATOM 1055 C C . VAL A 1 133 ? 4.825 5.883 -18.406 1.00 91.38 133 VAL A C 1
ATOM 1057 O O . VAL A 1 133 ? 5.721 6.081 -19.225 1.00 91.38 133 VAL A O 1
ATOM 1060 N N . ALA A 1 134 ? 4.598 6.725 -17.399 1.00 89.38 134 ALA A N 1
ATOM 1061 C CA . ALA A 1 134 ? 5.369 7.948 -17.206 1.00 89.38 134 ALA A CA 1
ATOM 1062 C C . ALA A 1 134 ? 6.806 7.663 -16.730 1.00 89.38 134 ALA A C 1
ATOM 1064 O O . ALA A 1 134 ? 7.050 6.793 -15.890 1.00 89.38 134 ALA A O 1
ATOM 1065 N N . LYS A 1 135 ? 7.772 8.467 -17.201 1.00 87.50 135 LYS A N 1
ATOM 1066 C CA . LYS A 1 135 ? 9.180 8.399 -16.756 1.00 87.50 135 LYS A CA 1
ATOM 1067 C C . LYS A 1 135 ? 9.344 8.712 -15.264 1.00 87.50 135 LYS A C 1
ATOM 1069 O O . LYS A 1 135 ? 10.193 8.123 -14.613 1.00 87.50 135 LYS A O 1
ATOM 1074 N N . LYS A 1 136 ? 8.537 9.632 -14.728 1.00 91.06 136 LYS A N 1
ATOM 1075 C CA . LYS A 1 136 ? 8.525 10.044 -13.313 1.00 91.06 136 LYS A CA 1
ATOM 1076 C C . LYS A 1 136 ? 7.161 9.746 -12.686 1.00 91.06 136 LYS A C 1
ATOM 1078 O O . LYS A 1 136 ? 6.448 10.655 -12.280 1.00 91.06 136 LYS A O 1
ATOM 1083 N N . SER A 1 137 ? 6.772 8.476 -12.701 1.00 94.12 137 SER A N 1
ATOM 1084 C CA . SER A 1 137 ? 5.503 8.019 -12.134 1.00 94.12 137 SER A CA 1
ATOM 1085 C C . SER A 1 137 ? 5.452 8.177 -10.607 1.00 94.12 137 SER A C 1
ATOM 1087 O O . SER A 1 137 ? 6.443 7.918 -9.923 1.00 94.12 137 SER A O 1
ATOM 1089 N N . TYR A 1 138 ? 4.279 8.538 -10.080 1.00 97.88 138 TYR A N 1
ATOM 1090 C CA . TYR A 1 138 ? 3.999 8.605 -8.642 1.00 97.88 138 TYR A CA 1
ATOM 1091 C C . TYR A 1 138 ? 3.982 7.227 -7.954 1.00 97.88 138 TYR A C 1
ATOM 1093 O O . TYR A 1 138 ? 4.241 7.153 -6.755 1.00 97.88 138 TYR A O 1
ATOM 1101 N N . HIS A 1 139 ? 3.818 6.125 -8.701 1.00 98.12 139 HIS A N 1
ATOM 1102 C CA . HIS A 1 139 ? 3.970 4.769 -8.146 1.00 98.12 139 HIS A CA 1
ATOM 1103 C C . HIS A 1 139 ? 5.370 4.530 -7.574 1.00 98.12 139 HIS A C 1
ATOM 1105 O O . HIS A 1 139 ? 5.519 3.831 -6.580 1.00 98.12 139 HIS A O 1
ATOM 1111 N N . MET A 1 140 ? 6.405 5.142 -8.161 1.00 97.94 140 MET A N 1
ATOM 1112 C CA . MET A 1 140 ? 7.781 5.016 -7.661 1.00 97.94 140 MET A CA 1
ATOM 1113 C C . MET A 1 140 ? 8.031 5.804 -6.369 1.00 97.94 140 MET A C 1
ATOM 1115 O O . MET A 1 140 ? 9.113 5.702 -5.801 1.00 97.94 140 MET A O 1
ATOM 1119 N N . LYS A 1 141 ? 7.061 6.611 -5.928 1.00 98.12 141 LYS A N 1
ATOM 1120 C CA . LYS A 1 141 ? 7.117 7.393 -4.688 1.00 98.12 141 LYS A CA 1
ATOM 1121 C C . LYS A 1 141 ? 6.187 6.850 -3.596 1.00 98.12 141 LYS A C 1
ATOM 1123 O O . LYS A 1 141 ? 6.083 7.470 -2.549 1.00 98.12 141 LYS A O 1
ATOM 1128 N N . GLY A 1 142 ? 5.450 5.767 -3.865 1.00 98.31 142 GLY A N 1
ATOM 1129 C CA . GLY A 1 142 ? 4.387 5.302 -2.967 1.00 98.31 142 GLY A CA 1
ATOM 1130 C C . GLY A 1 142 ? 3.199 6.270 -2.873 1.00 98.31 142 GLY A C 1
ATOM 1131 O O . GLY A 1 142 ? 2.470 6.258 -1.888 1.00 98.31 142 GLY A O 1
ATOM 1132 N N . GLU A 1 143 ? 3.008 7.133 -3.876 1.00 98.62 143 GLU A N 1
ATOM 1133 C CA . GLU A 1 143 ? 1.986 8.197 -3.883 1.00 98.62 143 GLU A CA 1
ATOM 1134 C C . GLU A 1 143 ? 0.834 7.917 -4.859 1.00 98.62 143 GLU A C 1
ATOM 1136 O O . GLU A 1 143 ? -0.060 8.744 -5.013 1.00 98.62 143 GLU A O 1
ATOM 1141 N N . ALA A 1 144 ? 0.853 6.769 -5.537 1.00 98.06 144 ALA A N 1
ATOM 1142 C CA . ALA A 1 144 ? -0.192 6.358 -6.464 1.00 98.06 144 ALA A CA 1
ATOM 1143 C C . ALA A 1 144 ? -0.514 4.874 -6.317 1.00 98.06 144 ALA A C 1
ATOM 1145 O O . ALA A 1 144 ? 0.309 4.082 -5.850 1.00 98.06 144 ALA A O 1
ATOM 1146 N N . ILE A 1 145 ? -1.718 4.536 -6.754 1.00 98.12 145 ILE A N 1
ATOM 1147 C CA . ILE A 1 145 ? -2.270 3.193 -6.779 1.00 98.12 145 ILE A CA 1
ATOM 1148 C C . ILE A 1 145 ? -3.168 3.073 -8.012 1.00 98.12 145 ILE A C 1
ATOM 1150 O O . ILE A 1 145 ? -3.849 4.036 -8.368 1.00 98.12 145 ILE A O 1
ATOM 1154 N N . ASP A 1 146 ? -3.105 1.913 -8.654 1.00 96.69 146 ASP A N 1
ATOM 1155 C CA . ASP A 1 146 ? -3.967 1.492 -9.762 1.00 96.69 146 ASP A CA 1
ATOM 1156 C C . ASP A 1 146 ? -4.879 0.362 -9.282 1.00 96.69 146 ASP A C 1
ATOM 1158 O O . ASP A 1 146 ? -4.355 -0.536 -8.571 1.00 96.69 146 ASP A O 1
#

Foldseek 3Di:
DDDDDDDDDDPDDDPVVVVVVVVPPPDDPPDPPPPPCCVPQPDFFWAWAAEPVVRDIDTDGQDGPNDGDVVRQQVVQQNQAAPVVSHGDRADVVQSVVNSVVCVVVVVDHDYFHHFADDLVRLVVVVVVDVPGDNDDCSPVNHDTD

Mean predicted aligned error: 13.02 Å

Radius of gyration: 35.92 Å; Cα contacts (8 Å, |Δi|>4): 181; chains: 1; bounding box: 34×37×138 Å

Solvent-accessible surface area (backbone atoms only — not comparable to full-atom values): 8981 Å² total; per-residue (Å²): 137,87,84,81,88,82,83,88,82,86,87,74,84,57,73,75,64,60,64,60,64,73,73,68,83,80,75,80,84,73,74,82,69,90,76,79,75,66,86,64,77,46,75,66,41,53,45,43,38,33,29,70,79,78,72,50,70,48,79,42,60,36,30,44,88,79,40,75,33,66,70,38,47,54,51,49,18,54,68,28,20,16,82,90,77,67,51,65,52,73,55,39,64,70,52,55,51,50,51,31,55,50,29,61,77,56,82,64,49,66,46,74,31,67,41,31,29,35,48,72,67,57,49,50,58,49,33,78,74,35,92,88,48,65,96,83,45,49,25,62,62,21,65,37,74,74

pLDDT: mean 85.06, std 19.18, range [43.81, 98.88]

Secondary structure (DSSP, 8-state):
-PPPP---------TTTTTTTTT------PPP---------PPPEEEEEEETTT--EEEEEEEETTEE-HHHHHHHHHHTSBTTTTB--PPPHHHHHHHHHHHHHTTTPPEEES-S---HHHHHHHHHH-TTS-TT-GGGGT----

Sequence (146 aa):
MIPQQKKPTLITHSRRKFLKVLGSVSAMTALPATSFANLHSTKDHSLSLLNLHTGESLDSTFFAEGQYQNTSLQALDYLLRDHRNNQVHQMNTNLLMLLHALQLDFDNKPIHVISGYRSPESNEKLRAKSNKVAKKSYHMKGEAID